Protein AF-A0A2W6AM80-F1 (afdb_monomer_lite)

Foldseek 3Di:
DCLVVLVVLLVVLVVLLVVCVVLVHFFLVSLVVVCVVVVDVVSVVSNVNCVVVVHGGSVVSVVVSVVSVVVSVVVD

Structure (mmCIF, N/CA/C/O backbone):
data_AF-A0A2W6AM80-F1
#
_entry.id   AF-A0A2W6AM80-F1
#
loop_
_atom_site.group_PDB
_atom_site.id
_atom_site.type_symbol
_atom_site.label_atom_id
_atom_site.label_alt_id
_atom_site.label_comp_id
_atom_site.label_asym_id
_atom_site.label_entity_id
_atom_site.label_seq_id
_atom_site.pdbx_PDB_ins_code
_atom_site.Cartn_x
_atom_site.Cartn_y
_atom_site.Cartn_z
_atom_site.occupancy
_atom_site.B_iso_or_equiv
_atom_site.auth_seq_id
_atom_site.auth_comp_id
_atom_site.auth_asym_id
_atom_site.auth_atom_id
_atom_site.pdbx_PDB_model_num
ATOM 1 N N . MET A 1 1 ? 13.985 -15.331 15.834 1.00 57.34 1 MET A N 1
ATOM 2 C CA . MET A 1 1 ? 14.386 -14.974 14.451 1.00 57.34 1 MET A CA 1
ATOM 3 C C . MET A 1 1 ? 13.205 -14.402 13.653 1.00 57.34 1 MET A C 1
ATOM 5 O O . MET A 1 1 ? 13.421 -13.982 12.530 1.00 57.34 1 MET A O 1
ATOM 9 N N . GLU A 1 2 ? 11.991 -14.333 14.222 1.00 63.22 2 GLU A N 1
ATOM 10 C CA . GLU A 1 2 ? 10.765 -13.929 13.509 1.00 63.22 2 GLU A CA 1
ATOM 11 C C . GLU A 1 2 ? 10.331 -12.471 13.791 1.00 63.22 2 GLU A C 1
ATOM 13 O O . GLU A 1 2 ? 9.798 -11.831 12.892 1.00 63.22 2 GLU A O 1
ATOM 18 N N . GLU A 1 3 ? 10.650 -11.891 14.958 1.00 60.69 3 GLU A N 1
ATOM 19 C CA . GLU A 1 3 ? 10.285 -10.498 15.318 1.00 60.69 3 GLU A CA 1
ATOM 20 C C . GLU A 1 3 ? 10.872 -9.444 14.373 1.00 60.69 3 GLU A C 1
ATOM 22 O O . GLU A 1 3 ? 10.167 -8.557 13.897 1.00 60.69 3 GLU A O 1
ATOM 27 N N . TYR A 1 4 ? 12.153 -9.585 14.018 1.00 63.34 4 TYR A N 1
ATOM 28 C CA . TYR A 1 4 ? 12.812 -8.679 13.073 1.00 63.34 4 TYR A CA 1
ATOM 29 C C . TYR A 1 4 ? 12.164 -8.702 11.682 1.00 63.34 4 TYR A C 1
ATOM 31 O O . TYR A 1 4 ? 12.227 -7.710 10.966 1.00 63.34 4 TYR A O 1
ATOM 39 N N . SER A 1 5 ? 11.520 -9.809 11.298 1.00 83.69 5 SER A N 1
ATOM 40 C CA . SER A 1 5 ? 10.832 -9.907 10.009 1.00 83.69 5 SER A CA 1
ATOM 41 C C . SER A 1 5 ? 9.478 -9.198 10.016 1.00 83.69 5 SER A C 1
ATOM 43 O O . SER A 1 5 ? 9.047 -8.733 8.966 1.00 83.69 5 SER A O 1
ATOM 45 N N . GLN A 1 6 ? 8.802 -9.130 11.166 1.00 83.50 6 GLN A N 1
ATOM 46 C CA . GLN A 1 6 ? 7.498 -8.474 11.289 1.00 83.50 6 GLN A CA 1
ATOM 47 C C . GLN A 1 6 ? 7.634 -6.961 11.465 1.00 83.50 6 GLN A C 1
ATOM 49 O O . GLN A 1 6 ? 6.863 -6.216 10.868 1.00 83.50 6 GLN A O 1
ATOM 54 N N . MET 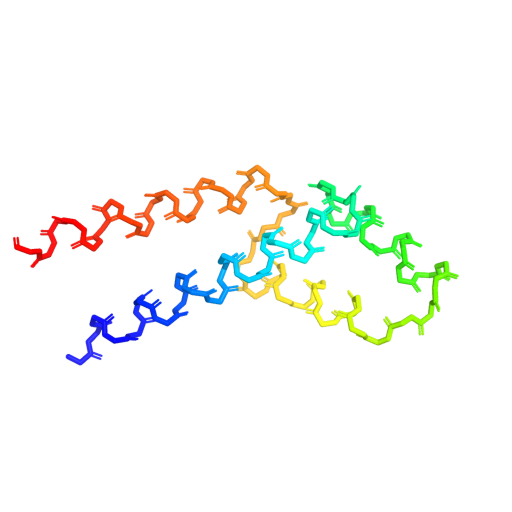A 1 7 ? 8.642 -6.509 12.217 1.00 89.38 7 MET A N 1
ATOM 55 C CA . MET A 1 7 ? 8.910 -5.080 12.388 1.00 89.38 7 MET A CA 1
ATOM 56 C C . MET A 1 7 ? 9.346 -4.416 11.073 1.00 89.38 7 MET A C 1
ATOM 58 O O . MET A 1 7 ? 8.823 -3.361 10.738 1.00 89.38 7 MET A O 1
ATOM 62 N N . MET A 1 8 ? 10.216 -5.056 10.277 1.00 89.81 8 MET A N 1
ATOM 63 C CA . MET A 1 8 ? 10.570 -4.514 8.953 1.00 89.81 8 MET A CA 1
ATOM 64 C C . MET A 1 8 ? 9.369 -4.482 8.002 1.00 89.81 8 MET A C 1
ATOM 66 O O . MET A 1 8 ? 9.153 -3.479 7.336 1.00 89.81 8 MET A O 1
ATOM 70 N N . LEU A 1 9 ? 8.548 -5.539 7.978 1.00 90.19 9 LEU A N 1
ATOM 71 C CA . LEU A 1 9 ? 7.343 -5.556 7.144 1.00 90.19 9 LEU A CA 1
ATOM 72 C C . LEU A 1 9 ? 6.392 -4.406 7.503 1.00 90.19 9 LEU A C 1
ATOM 74 O O . LEU A 1 9 ? 5.796 -3.798 6.620 1.00 90.19 9 LEU A O 1
ATOM 78 N N . LEU A 1 10 ? 6.244 -4.113 8.793 1.00 91.81 10 LEU A N 1
ATOM 79 C CA . LEU A 1 10 ? 5.427 -3.006 9.269 1.00 91.81 10 LEU A CA 1
ATOM 80 C C . LEU A 1 10 ? 5.960 -1.653 8.772 1.00 91.81 10 LEU A C 1
ATOM 82 O O . LEU A 1 10 ? 5.186 -0.894 8.196 1.00 91.81 10 LEU A O 1
ATOM 86 N N . GLU A 1 11 ? 7.259 -1.384 8.929 1.00 92.12 11 GLU A N 1
ATOM 87 C CA . GLU A 1 11 ? 7.897 -0.153 8.429 1.00 92.12 11 GLU A CA 1
ATOM 88 C C . GLU A 1 11 ? 7.697 0.012 6.914 1.00 92.12 11 GLU A C 1
ATOM 90 O O . GLU A 1 11 ? 7.365 1.092 6.424 1.00 92.12 11 GLU A O 1
ATOM 95 N N . GLU A 1 12 ? 7.844 -1.077 6.161 1.00 91.81 12 GLU A N 1
ATOM 96 C CA . GLU A 1 12 ? 7.640 -1.068 4.715 1.00 91.81 12 GLU A CA 1
ATOM 97 C C . GLU A 1 12 ? 6.172 -0.797 4.336 1.00 91.81 12 GLU A C 1
ATOM 99 O O . GLU A 1 12 ? 5.888 -0.041 3.404 1.00 91.81 12 GLU A O 1
ATOM 104 N N . MET A 1 13 ? 5.216 -1.357 5.083 1.00 92.62 13 MET A N 1
ATOM 105 C CA . MET A 1 13 ? 3.787 -1.096 4.883 1.00 92.62 13 MET A CA 1
ATOM 106 C C . MET A 1 13 ? 3.399 0.345 5.237 1.00 92.62 13 MET A C 1
ATOM 108 O O . MET A 1 13 ? 2.568 0.934 4.542 1.00 92.62 13 MET A O 1
ATOM 112 N N . GLU A 1 14 ? 4.000 0.931 6.274 1.00 93.44 14 GLU A N 1
ATOM 113 C CA . GLU A 1 14 ? 3.817 2.347 6.607 1.00 93.44 14 GLU A CA 1
ATOM 114 C C . GLU A 1 14 ? 4.388 3.260 5.516 1.00 93.44 14 GLU A C 1
ATOM 116 O O . GLU A 1 14 ? 3.717 4.202 5.095 1.00 93.44 14 GLU A O 1
ATOM 121 N N . SER A 1 15 ? 5.556 2.927 4.963 1.00 92.88 15 SER A N 1
ATOM 122 C CA . SER A 1 15 ? 6.131 3.663 3.831 1.00 92.88 15 SER A CA 1
ATOM 123 C C . SER A 1 15 ? 5.249 3.596 2.575 1.00 92.88 15 SER A C 1
ATOM 125 O O . SER A 1 15 ? 5.034 4.607 1.896 1.00 92.88 15 SER A O 1
ATOM 127 N N . LEU A 1 16 ? 4.668 2.426 2.281 1.00 91.75 16 LEU A N 1
ATOM 128 C CA . LEU A 1 16 ? 3.704 2.276 1.189 1.00 91.75 16 LEU A CA 1
ATOM 129 C C . LEU A 1 16 ? 2.471 3.162 1.406 1.00 91.75 16 LEU A C 1
ATOM 131 O O . LEU A 1 16 ? 1.987 3.793 0.465 1.00 91.75 16 LEU A O 1
ATOM 135 N N . ARG A 1 17 ? 1.966 3.221 2.640 1.00 93.81 17 ARG A N 1
ATOM 136 C CA . ARG A 1 17 ? 0.809 4.043 3.006 1.00 93.81 17 ARG A CA 1
ATOM 137 C C . ARG A 1 17 ? 1.085 5.526 2.780 1.00 93.81 17 ARG A C 1
ATOM 139 O O . ARG A 1 17 ? 0.279 6.187 2.132 1.00 93.81 17 ARG A O 1
ATOM 146 N N . GLU A 1 18 ? 2.229 6.024 3.245 1.00 93.38 18 GLU A N 1
ATOM 147 C CA . GLU A 1 18 ? 2.646 7.411 3.005 1.00 93.38 18 GLU A CA 1
ATOM 148 C C . GLU A 1 18 ? 2.733 7.716 1.507 1.00 93.38 18 GLU A C 1
ATOM 150 O O . GLU A 1 18 ? 2.214 8.730 1.046 1.00 93.38 18 GLU A O 1
ATOM 155 N N . THR A 1 19 ? 3.294 6.795 0.720 1.00 91.88 19 THR A N 1
ATOM 156 C CA . THR A 1 19 ? 3.387 6.953 -0.739 1.00 91.88 19 THR A CA 1
ATOM 157 C C . THR A 1 19 ? 2.002 7.030 -1.396 1.00 91.88 19 THR A C 1
ATOM 159 O O . THR A 1 19 ? 1.774 7.854 -2.283 1.00 91.88 19 THR A O 1
ATOM 162 N N . LEU A 1 20 ? 1.048 6.196 -0.970 1.00 91.25 20 LEU A N 1
ATOM 163 C CA . LEU A 1 20 ? -0.333 6.248 -1.464 1.00 91.25 20 LEU A CA 1
ATOM 164 C C . LEU A 1 20 ? -1.013 7.584 -1.126 1.00 91.25 20 LEU A C 1
ATOM 166 O O . LEU A 1 20 ? -1.687 8.157 -1.989 1.00 91.25 20 LEU A O 1
ATOM 170 N N . ASP A 1 21 ? -0.782 8.106 0.079 1.00 92.00 21 ASP A N 1
ATOM 171 C CA . ASP A 1 21 ? -1.293 9.406 0.519 1.00 92.00 21 ASP A CA 1
ATOM 172 C C . ASP A 1 21 ? -0.671 10.566 -0.279 1.00 92.00 21 ASP A C 1
ATOM 174 O O . ASP A 1 21 ? -1.392 11.461 -0.731 1.00 92.00 21 ASP A O 1
ATOM 178 N N . GLU A 1 22 ? 0.640 10.532 -0.542 1.00 90.81 22 GLU A N 1
ATOM 179 C CA . GLU A 1 22 ? 1.336 11.513 -1.389 1.00 90.81 22 GLU A CA 1
ATOM 180 C C . GLU A 1 22 ? 0.833 11.498 -2.839 1.00 90.81 22 GLU A C 1
ATOM 182 O O . GLU A 1 22 ? 0.687 12.545 -3.482 1.00 90.81 22 GLU A O 1
ATOM 187 N N . LEU A 1 23 ? 0.530 10.308 -3.365 1.00 88.12 23 LEU A N 1
ATOM 188 C CA . LEU A 1 23 ? -0.085 10.137 -4.680 1.00 88.12 23 LEU A CA 1
ATOM 189 C C . LEU A 1 23 ? -1.571 10.530 -4.695 1.00 88.12 23 LEU A C 1
ATOM 191 O O . LEU A 1 23 ? -2.151 10.659 -5.781 1.00 88.12 23 LEU A O 1
ATOM 195 N N . GLY A 1 24 ? -2.188 10.704 -3.524 1.00 90.94 24 GLY A N 1
ATOM 196 C CA . GLY A 1 24 ? -3.622 10.929 -3.366 1.00 90.94 24 GLY A CA 1
ATOM 197 C C . GLY A 1 24 ? -4.463 9.763 -3.888 1.00 90.94 24 GLY A C 1
ATOM 198 O O . GLY A 1 24 ? -5.564 9.984 -4.393 1.00 90.94 24 GLY A O 1
ATOM 199 N N . CYS A 1 25 ? -3.925 8.542 -3.842 1.00 92.31 25 CYS A N 1
ATOM 200 C CA . CYS A 1 25 ? -4.568 7.335 -4.350 1.00 92.31 25 CYS A CA 1
ATOM 201 C C . CYS A 1 25 ? -5.029 6.458 -3.194 1.00 92.31 25 CYS A C 1
ATOM 203 O O . CYS A 1 25 ? -4.254 6.097 -2.319 1.00 92.31 25 CYS A O 1
ATOM 205 N N . THR A 1 26 ? -6.292 6.054 -3.227 1.00 91.50 26 THR A N 1
ATOM 206 C CA . THR A 1 26 ? -6.891 5.207 -2.187 1.00 91.50 26 THR A CA 1
ATOM 207 C C . THR A 1 26 ? -7.083 3.769 -2.647 1.00 91.50 26 THR A C 1
ATOM 209 O O . THR A 1 26 ? -7.233 2.860 -1.834 1.00 91.50 26 THR A O 1
ATOM 212 N N . THR A 1 27 ? -7.065 3.537 -3.958 1.00 94.19 27 THR A N 1
ATOM 213 C CA . THR A 1 27 ? -7.293 2.230 -4.571 1.00 94.19 27 THR A CA 1
ATOM 214 C C . THR A 1 27 ? -6.194 1.891 -5.565 1.00 94.19 27 THR A C 1
ATOM 216 O O . THR A 1 27 ? -5.642 2.770 -6.226 1.00 94.19 27 THR A O 1
ATOM 219 N N . ARG A 1 28 ? -5.943 0.592 -5.753 1.00 92.62 28 ARG A N 1
ATOM 220 C CA . ARG A 1 28 ? -5.011 0.078 -6.768 1.00 92.62 28 ARG A CA 1
ATOM 221 C C . ARG A 1 28 ? -5.279 0.684 -8.145 1.00 92.62 28 ARG A C 1
ATOM 223 O O . ARG A 1 28 ? -4.363 1.097 -8.843 1.00 92.62 28 ARG A O 1
ATOM 230 N N . ARG A 1 29 ? -6.556 0.797 -8.512 1.00 94.06 29 ARG A N 1
ATOM 231 C CA . ARG A 1 29 ? -6.969 1.367 -9.795 1.00 94.06 29 ARG A CA 1
ATOM 232 C C . ARG A 1 29 ? -6.538 2.825 -9.962 1.00 94.06 29 ARG A C 1
ATOM 234 O O . ARG A 1 29 ? -6.179 3.229 -11.061 1.00 94.06 29 ARG A O 1
ATOM 241 N N . GLU A 1 30 ? -6.604 3.632 -8.908 1.00 93.94 30 GLU A N 1
ATOM 242 C CA . GLU A 1 30 ? -6.148 5.027 -8.966 1.00 93.94 30 GLU A CA 1
ATOM 243 C C . GLU A 1 30 ? -4.631 5.102 -9.154 1.00 93.94 30 GLU A C 1
ATOM 245 O O . GLU A 1 30 ? -4.159 5.898 -9.964 1.00 93.94 30 GLU A O 1
ATOM 250 N N . VAL A 1 31 ? -3.887 4.212 -8.493 1.00 92.19 31 VAL A N 1
ATOM 251 C CA . VAL A 1 31 ? -2.435 4.071 -8.666 1.00 92.19 31 VAL A CA 1
ATOM 252 C C . VAL A 1 31 ? -2.092 3.669 -10.107 1.00 92.19 31 VAL A C 1
ATOM 254 O O . VAL A 1 31 ? -1.239 4.298 -10.728 1.00 92.19 31 VAL A O 1
ATOM 257 N N . GLU A 1 32 ? -2.804 2.704 -10.698 1.00 92.50 32 GLU A N 1
ATOM 258 C CA . GLU A 1 32 ? -2.647 2.319 -12.114 1.00 92.50 32 GLU A CA 1
ATOM 259 C C . GLU A 1 32 ? -2.897 3.499 -13.066 1.00 92.50 32 GLU A C 1
ATOM 261 O O . GLU A 1 32 ? -2.164 3.698 -14.038 1.00 92.50 32 GLU A O 1
ATOM 266 N N . VAL A 1 33 ? -3.919 4.312 -12.783 1.00 93.25 33 VAL A N 1
ATOM 267 C CA . VAL A 1 33 ? -4.216 5.521 -13.563 1.00 93.25 33 VAL A CA 1
ATOM 268 C C . VAL A 1 33 ? -3.094 6.552 -13.422 1.00 93.25 33 VAL A C 1
ATOM 270 O O . VAL A 1 33 ? -2.687 7.131 -14.430 1.00 93.25 33 VAL A O 1
ATOM 273 N N . GLN A 1 34 ? -2.561 6.765 -12.215 1.00 89.56 34 GLN A N 1
ATOM 274 C CA . GLN A 1 34 ? -1.414 7.652 -11.998 1.00 89.56 34 GLN A CA 1
ATOM 275 C C . GLN A 1 34 ? -0.161 7.154 -12.719 1.00 89.56 34 GLN A C 1
ATOM 277 O O . GLN A 1 34 ? 0.531 7.959 -13.339 1.00 89.56 34 GLN A O 1
ATOM 282 N N . LEU A 1 35 ? 0.113 5.847 -12.692 1.00 90.19 35 LEU A N 1
ATOM 283 C CA . LEU A 1 35 ? 1.231 5.243 -13.416 1.00 90.19 35 LEU A CA 1
ATOM 284 C C . LEU A 1 35 ? 1.101 5.500 -14.918 1.00 90.19 35 LEU A C 1
ATOM 286 O O . LEU A 1 35 ? 2.047 5.958 -15.553 1.00 90.19 35 LEU A O 1
ATOM 290 N N . ALA A 1 36 ? -0.087 5.274 -15.480 1.00 89.44 36 ALA A N 1
ATOM 291 C CA . ALA A 1 36 ? -0.351 5.539 -16.890 1.00 89.44 36 ALA A CA 1
ATOM 292 C C . ALA A 1 36 ? -0.247 7.036 -17.244 1.00 89.44 36 ALA A C 1
ATOM 294 O O . ALA A 1 36 ? 0.169 7.375 -18.351 1.00 89.44 36 ALA A O 1
ATOM 295 N N . ALA A 1 37 ? -0.616 7.930 -16.320 1.00 89.31 37 ALA A N 1
ATOM 296 C CA . ALA A 1 37 ? -0.590 9.376 -16.532 1.00 89.31 37 ALA A CA 1
ATOM 297 C C . ALA A 1 37 ? 0.813 9.990 -16.388 1.00 89.31 37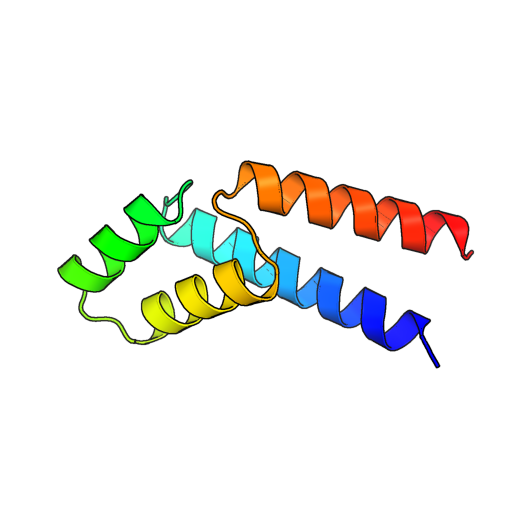 ALA A C 1
ATOM 299 O O . ALA A 1 37 ? 1.179 10.867 -17.171 1.00 89.31 37 ALA A O 1
ATOM 300 N N . LYS A 1 38 ? 1.587 9.556 -15.388 1.00 84.19 38 LYS A N 1
ATOM 301 C CA . LYS A 1 38 ? 2.922 10.088 -15.074 1.00 84.19 38 LYS A CA 1
ATOM 302 C C . LYS A 1 38 ? 4.047 9.330 -15.781 1.00 84.19 38 LYS A C 1
ATOM 304 O O . LYS A 1 38 ? 5.110 9.905 -15.991 1.00 84.19 38 LYS A O 1
ATOM 309 N N . GLY A 1 39 ? 3.822 8.065 -16.146 1.00 82.81 39 GLY A N 1
ATOM 310 C CA . GLY A 1 39 ? 4.854 7.175 -16.685 1.00 82.81 39 GLY A CA 1
ATOM 311 C C . GLY A 1 39 ? 5.998 6.917 -15.701 1.00 82.81 39 GLY A C 1
ATOM 312 O O . GLY A 1 39 ? 7.114 6.635 -16.129 1.00 82.81 39 GLY A O 1
ATOM 313 N N . ASP A 1 40 ? 5.739 7.0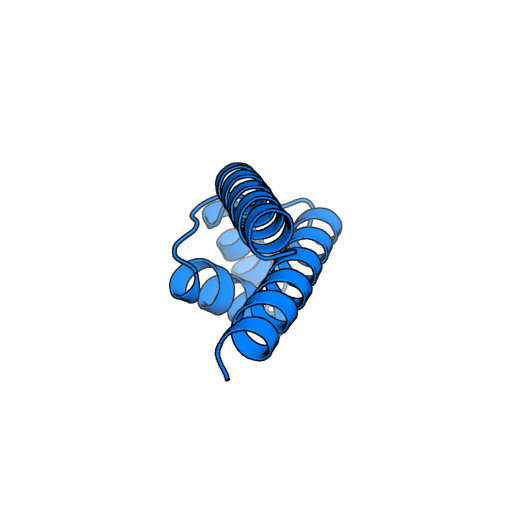82 -14.402 1.00 83.50 40 ASP A N 1
ATOM 314 C CA . ASP A 1 40 ? 6.755 7.037 -13.354 1.00 83.50 40 ASP A CA 1
ATOM 315 C C . ASP A 1 40 ? 6.956 5.593 -12.864 1.00 83.50 40 ASP A C 1
ATOM 317 O O . ASP A 1 40 ? 6.005 5.002 -12.346 1.00 83.50 40 ASP A O 1
ATOM 321 N N . PRO A 1 41 ? 8.161 5.012 -13.004 1.00 82.06 41 PRO A N 1
ATOM 322 C CA . PRO A 1 41 ? 8.428 3.637 -12.588 1.00 82.06 41 PRO A CA 1
ATOM 323 C C . PRO A 1 41 ? 8.187 3.396 -11.091 1.00 82.06 41 PRO A C 1
ATOM 325 O O . PRO A 1 41 ? 7.783 2.294 -10.737 1.00 82.06 41 PRO A O 1
ATOM 328 N N . SER A 1 42 ? 8.330 4.417 -10.236 1.00 84.75 42 SER A N 1
ATOM 329 C CA . SER A 1 42 ? 8.082 4.285 -8.791 1.00 84.75 42 SER A CA 1
ATOM 330 C C . SER A 1 42 ? 6.626 3.937 -8.469 1.00 84.75 42 SER A C 1
ATOM 332 O O . SER A 1 42 ? 6.347 3.226 -7.510 1.00 84.75 42 SER A O 1
ATOM 334 N N . VAL A 1 43 ? 5.676 4.369 -9.305 1.00 88.06 43 VAL A N 1
ATOM 335 C CA . VAL A 1 43 ? 4.257 4.016 -9.146 1.00 88.06 43 VAL A CA 1
ATOM 336 C C . VAL A 1 43 ? 4.013 2.550 -9.537 1.00 88.06 43 VAL A C 1
ATOM 338 O O . VAL A 1 43 ? 3.095 1.915 -9.023 1.00 88.06 43 VAL A O 1
ATOM 341 N N . GLY A 1 44 ? 4.852 1.989 -10.415 1.00 90.31 44 GLY A N 1
ATOM 342 C CA . GLY A 1 44 ? 4.870 0.555 -10.708 1.00 90.31 44 GLY A CA 1
ATOM 343 C C . GLY A 1 44 ? 5.301 -0.257 -9.491 1.00 90.31 44 GLY A C 1
ATOM 344 O O . GLY A 1 44 ? 4.613 -1.208 -9.130 1.00 90.31 44 GLY A O 1
ATOM 345 N N . ASP A 1 45 ? 6.350 0.194 -8.800 1.00 90.94 45 ASP A N 1
ATOM 346 C CA . ASP A 1 45 ? 6.801 -0.438 -7.559 1.00 90.94 45 ASP A CA 1
ATOM 347 C C . ASP A 1 45 ? 5.679 -0.436 -6.503 1.00 90.94 45 ASP A C 1
ATOM 349 O O . ASP A 1 45 ? 5.427 -1.458 -5.873 1.00 90.94 45 ASP A O 1
ATOM 353 N N . VAL A 1 46 ? 4.918 0.660 -6.370 1.00 91.50 46 VAL A N 1
ATOM 354 C CA . VAL A 1 46 ? 3.746 0.731 -5.469 1.00 91.50 46 VAL A CA 1
ATOM 355 C C . VAL A 1 46 ? 2.707 -0.350 -5.795 1.00 91.50 46 VAL A C 1
ATOM 357 O O . VAL A 1 46 ? 2.171 -0.980 -4.884 1.00 91.50 46 VAL A O 1
ATOM 360 N N . LEU A 1 47 ? 2.415 -0.599 -7.076 1.00 92.50 47 LEU A N 1
ATOM 361 C CA . LEU A 1 47 ? 1.461 -1.641 -7.481 1.00 92.50 47 LEU A CA 1
ATOM 362 C C . LEU A 1 47 ? 1.962 -3.050 -7.162 1.00 92.50 47 LEU A C 1
ATOM 364 O O . LEU A 1 47 ? 1.166 -3.888 -6.729 1.00 92.50 47 LEU A O 1
ATOM 368 N N . ASP A 1 48 ? 3.250 -3.306 -7.368 1.00 92.75 48 ASP A N 1
ATOM 369 C CA . ASP A 1 48 ? 3.866 -4.592 -7.046 1.00 92.75 48 ASP A CA 1
ATOM 370 C C . ASP A 1 48 ? 3.853 -4.828 -5.531 1.00 92.75 48 ASP A C 1
ATOM 372 O O . ASP A 1 48 ? 3.475 -5.905 -5.067 1.00 92.75 48 ASP A O 1
ATOM 376 N N . TRP A 1 49 ? 4.154 -3.788 -4.752 1.00 92.12 49 TRP A N 1
ATOM 377 C CA . TRP A 1 49 ? 4.047 -3.794 -3.297 1.00 92.12 49 TRP A CA 1
ATOM 378 C C . TRP A 1 49 ? 2.631 -4.108 -2.827 1.00 92.12 49 TRP A C 1
ATOM 380 O O . TRP A 1 49 ? 2.445 -5.001 -1.999 1.00 92.12 49 TRP A O 1
ATOM 390 N N . MET A 1 50 ? 1.626 -3.426 -3.389 1.00 92.75 50 MET A N 1
ATOM 391 C CA . MET A 1 50 ? 0.216 -3.686 -3.095 1.00 92.75 50 MET A CA 1
ATOM 392 C C . MET A 1 50 ? -0.169 -5.146 -3.379 1.00 92.75 50 MET A C 1
ATOM 394 O O . MET A 1 50 ? -0.883 -5.747 -2.575 1.00 92.75 50 MET A O 1
ATOM 398 N N . ASP A 1 51 ? 0.334 -5.748 -4.460 1.00 92.75 51 ASP A N 1
ATOM 399 C CA . ASP A 1 51 ? 0.093 -7.162 -4.781 1.00 92.75 51 ASP A CA 1
ATOM 400 C C . ASP A 1 51 ? 0.823 -8.121 -3.838 1.00 92.75 51 ASP A C 1
ATOM 402 O O . ASP A 1 51 ? 0.240 -9.117 -3.407 1.00 92.75 51 ASP A O 1
ATOM 406 N N . GLN A 1 52 ? 2.075 -7.817 -3.488 1.00 90.12 52 GLN A N 1
ATOM 407 C CA . GLN A 1 52 ? 2.904 -8.645 -2.612 1.00 90.12 52 GLN A CA 1
ATOM 408 C C . GLN A 1 52 ? 2.276 -8.801 -1.232 1.00 90.12 52 GLN A C 1
ATOM 410 O O . GLN A 1 52 ? 2.195 -9.911 -0.702 1.00 90.12 52 GLN A O 1
ATOM 415 N N . ILE A 1 53 ? 1.814 -7.695 -0.650 1.00 87.44 53 ILE A N 1
ATOM 416 C CA . ILE A 1 53 ? 1.076 -7.772 0.604 1.00 87.44 53 ILE A CA 1
ATOM 417 C C . ILE A 1 53 ? -0.325 -8.322 0.335 1.00 87.44 53 ILE A C 1
ATOM 419 O O . ILE A 1 53 ? -0.849 -9.075 1.151 1.00 87.44 53 ILE A O 1
ATOM 423 N N . GLY A 1 54 ? -0.927 -8.009 -0.816 1.00 88.88 54 GLY A N 1
ATOM 424 C CA . GLY A 1 54 ? -2.257 -8.438 -1.252 1.00 88.88 54 GLY A CA 1
ATOM 425 C C . GLY A 1 54 ? -3.353 -7.486 -0.780 1.00 88.88 54 GLY A C 1
ATOM 426 O O . GLY A 1 54 ? -4.310 -7.943 -0.156 1.00 88.88 54 GLY A O 1
ATOM 427 N N . VAL A 1 55 ? -3.132 -6.175 -0.913 1.00 91.50 55 VAL A N 1
ATOM 428 C CA . VAL A 1 55 ? -4.136 -5.121 -0.690 1.00 91.50 55 VAL A CA 1
ATOM 429 C C . VAL A 1 55 ? -4.584 -4.528 -2.022 1.00 91.50 55 VAL A C 1
ATOM 431 O O . VAL A 1 55 ? -3.782 -4.280 -2.918 1.00 91.50 55 VAL A O 1
ATOM 434 N N . GLY A 1 56 ? -5.871 -4.231 -2.137 1.00 92.00 56 GLY A N 1
ATOM 435 C CA . GLY A 1 56 ? -6.447 -3.454 -3.229 1.00 92.00 56 GLY A CA 1
ATOM 436 C C . GLY A 1 56 ? -6.678 -1.982 -2.883 1.00 92.00 56 GLY A C 1
ATOM 437 O O . GLY A 1 56 ? -7.005 -1.199 -3.779 1.00 92.00 56 GLY A O 1
ATOM 438 N N . SER A 1 57 ? -6.536 -1.586 -1.613 1.00 93.69 57 SER A N 1
ATOM 439 C CA . SER A 1 57 ? -6.811 -0.219 -1.153 1.00 93.69 57 SER A CA 1
ATOM 440 C C . SER A 1 57 ? -5.993 0.197 0.070 1.00 93.69 57 SER A C 1
ATOM 442 O O . SER A 1 57 ? -5.506 -0.653 0.817 1.00 93.69 57 SER A O 1
ATOM 444 N N . SER A 1 58 ? -5.906 1.508 0.308 1.00 91.69 58 SER A N 1
ATOM 445 C CA . SER A 1 58 ? -5.302 2.080 1.517 1.00 91.69 58 SER A CA 1
ATOM 446 C C . SER A 1 58 ? -6.035 1.650 2.793 1.00 91.69 58 SER A C 1
ATOM 448 O O . SER A 1 58 ? -5.409 1.435 3.822 1.00 91.69 58 SER A O 1
ATOM 450 N N . VAL A 1 59 ? -7.349 1.415 2.726 1.00 93.44 59 VAL A N 1
ATOM 451 C CA . VAL A 1 59 ? -8.128 0.909 3.870 1.00 93.44 59 VAL A CA 1
ATOM 452 C C . VAL A 1 59 ? -7.707 -0.511 4.255 1.00 93.44 59 VAL A C 1
ATOM 454 O O . VAL A 1 59 ? -7.554 -0.816 5.435 1.00 93.44 59 VAL A O 1
ATOM 457 N N . GLU A 1 60 ? -7.519 -1.393 3.274 1.00 94.56 60 GLU A N 1
ATOM 458 C CA . GLU A 1 60 ? -7.025 -2.754 3.528 1.00 94.56 60 GLU A CA 1
ATOM 459 C C . GLU A 1 60 ? -5.576 -2.741 4.039 1.00 94.56 60 GLU A C 1
ATOM 461 O O . GLU A 1 60 ? -5.204 -3.578 4.865 1.00 94.56 60 GLU A O 1
ATOM 466 N N . LEU A 1 61 ? -4.773 -1.774 3.587 1.00 93.56 61 LEU A N 1
ATOM 467 C CA . LEU A 1 61 ? -3.413 -1.545 4.077 1.00 93.56 61 LEU A CA 1
ATOM 468 C C . LEU A 1 61 ? -3.417 -1.138 5.552 1.00 93.56 61 LEU A C 1
ATOM 470 O O . LEU A 1 61 ? -2.759 -1.796 6.358 1.00 93.56 61 LEU A O 1
ATOM 474 N N . ASP A 1 62 ? -4.236 -0.153 5.921 1.00 94.12 62 ASP A N 1
ATOM 475 C CA . ASP A 1 62 ? -4.405 0.306 7.303 1.00 94.12 62 ASP A CA 1
ATOM 476 C C . ASP A 1 62 ? -4.839 -0.833 8.235 1.00 94.12 62 ASP A C 1
ATOM 478 O O . ASP A 1 62 ? -4.317 -0.984 9.341 1.00 94.12 62 ASP A O 1
ATOM 482 N N . GLN A 1 63 ? -5.770 -1.680 7.783 1.00 93.50 63 GLN A N 1
ATOM 483 C CA . GLN A 1 63 ? -6.223 -2.839 8.555 1.00 93.50 63 GLN A CA 1
ATOM 484 C C . GLN A 1 63 ? -5.093 -3.833 8.826 1.00 93.50 63 GLN A C 1
ATOM 486 O O . GLN A 1 63 ? -5.002 -4.374 9.929 1.00 93.50 63 GLN A O 1
ATOM 491 N N . ARG A 1 64 ? -4.222 -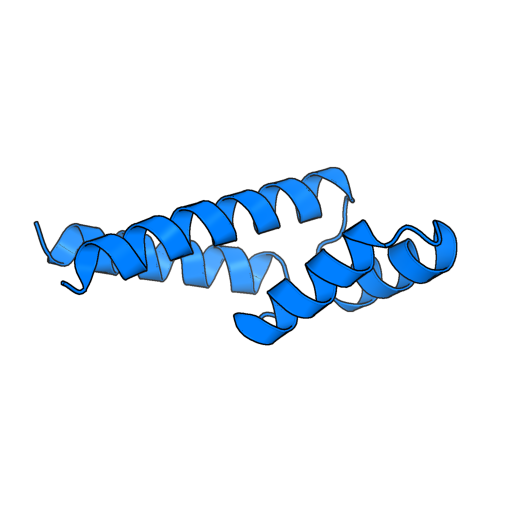4.080 7.843 1.00 93.00 64 ARG A N 1
ATOM 492 C CA . ARG A 1 64 ? -3.084 -4.981 8.035 1.00 93.00 64 ARG A CA 1
ATOM 493 C C . ARG A 1 64 ? -1.994 -4.391 8.915 1.00 93.00 64 ARG A C 1
ATOM 495 O O . ARG A 1 64 ? -1.472 -5.123 9.748 1.00 93.00 64 ARG A O 1
ATOM 502 N N . ILE A 1 65 ? -1.690 -3.102 8.767 1.00 93.38 65 ILE A N 1
ATOM 503 C CA . ILE A 1 65 ? -0.770 -2.381 9.659 1.00 93.38 65 ILE A CA 1
ATOM 504 C C . ILE A 1 65 ? -1.265 -2.512 11.103 1.00 93.38 65 ILE A C 1
ATOM 506 O O . ILE A 1 65 ? -0.524 -2.947 11.980 1.00 93.38 65 ILE A O 1
ATOM 510 N N . ALA A 1 66 ? -2.553 -2.246 11.345 1.00 93.44 66 ALA A N 1
ATOM 511 C CA . ALA A 1 66 ? -3.153 -2.397 12.669 1.00 93.44 66 ALA A CA 1
ATOM 512 C C . ALA A 1 66 ? -3.080 -3.843 13.196 1.00 93.44 66 ALA A C 1
ATOM 514 O O . ALA A 1 66 ? -2.808 -4.061 14.376 1.00 93.44 66 ALA A O 1
ATOM 515 N N . ALA A 1 67 ? -3.296 -4.841 12.332 1.00 92.00 67 ALA A N 1
ATOM 516 C CA . ALA A 1 67 ? -3.187 -6.249 12.707 1.00 92.00 67 ALA A CA 1
ATOM 517 C C . ALA A 1 67 ? -1.745 -6.677 13.028 1.00 92.00 67 ALA A C 1
ATOM 519 O O . ALA A 1 67 ? -1.555 -7.547 13.877 1.00 92.00 67 ALA A O 1
ATOM 52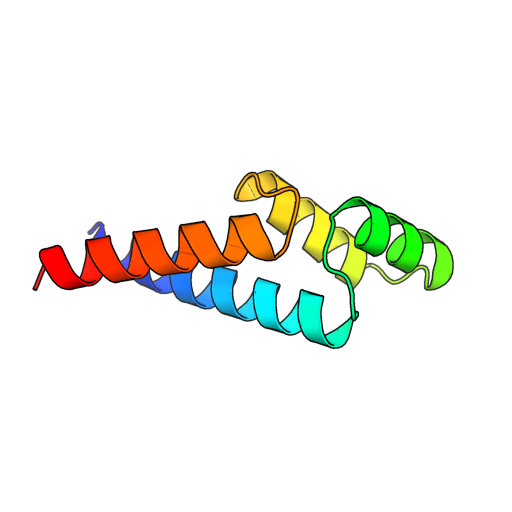0 N N . LEU A 1 68 ? -0.743 -6.101 12.356 1.00 90.62 68 LEU A N 1
ATOM 521 C CA . LEU A 1 68 ? 0.673 -6.334 12.648 1.00 90.62 68 LEU A CA 1
ATOM 522 C C . LEU A 1 68 ? 1.085 -5.668 13.961 1.00 90.62 68 LEU A C 1
ATOM 524 O O . LEU A 1 68 ? 1.671 -6.344 14.801 1.00 90.62 68 LEU A O 1
ATOM 528 N N . HIS A 1 69 ? 0.693 -4.411 14.192 1.00 91.62 69 HIS A N 1
ATOM 529 C CA . HIS A 1 69 ? 0.885 -3.745 15.485 1.00 91.62 69 HIS A CA 1
ATOM 530 C C . HIS A 1 69 ? 0.311 -4.578 16.637 1.00 91.62 69 HIS A C 1
ATOM 532 O O . HIS A 1 69 ? 1.015 -4.886 17.591 1.00 91.62 69 HIS A O 1
ATOM 538 N N . ALA A 1 70 ? -0.931 -5.050 16.501 1.00 91.00 70 ALA A N 1
ATOM 539 C CA . ALA A 1 70 ? -1.568 -5.870 17.527 1.00 91.00 70 ALA A CA 1
ATOM 540 C C . ALA A 1 70 ? -0.876 -7.227 17.760 1.00 91.00 70 ALA A C 1
ATOM 542 O O . ALA A 1 70 ? -1.022 -7.795 18.841 1.00 91.00 70 ALA A O 1
ATOM 543 N N . GLN A 1 71 ? -0.188 -7.784 16.756 1.00 89.81 71 GLN A N 1
ATOM 544 C CA . GLN A 1 71 ? 0.607 -9.006 16.910 1.00 89.81 71 GLN A CA 1
ATOM 545 C C . GLN A 1 71 ? 1.918 -8.728 17.644 1.00 89.81 71 GLN A C 1
ATOM 547 O O . GLN A 1 71 ? 2.243 -9.473 18.563 1.00 89.81 71 GLN A O 1
ATOM 552 N N . LEU A 1 72 ? 2.621 -7.652 17.280 1.00 87.75 72 LEU A N 1
ATOM 553 C CA . LEU A 1 72 ? 3.851 -7.230 17.953 1.00 87.75 72 LEU A CA 1
ATOM 554 C C . LEU A 1 72 ? 3.589 -6.919 19.435 1.00 87.75 72 LEU A C 1
ATOM 556 O O . LEU A 1 72 ? 4.299 -7.433 20.292 1.00 87.75 72 LEU A O 1
ATOM 560 N N . ASP A 1 73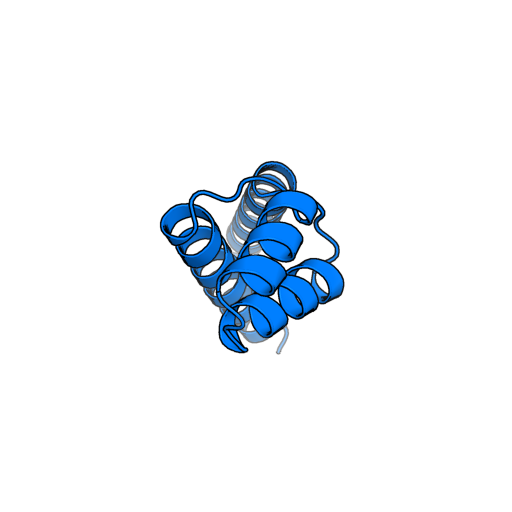 ? 2.499 -6.210 19.740 1.00 87.69 73 ASP A N 1
ATOM 561 C CA . ASP A 1 73 ? 2.086 -5.893 21.116 1.00 87.69 73 ASP A CA 1
ATOM 562 C C . ASP A 1 73 ? 1.774 -7.144 21.967 1.00 87.69 73 ASP A C 1
ATOM 564 O O . ASP A 1 73 ? 1.822 -7.092 23.193 1.00 87.69 73 ASP A O 1
ATOM 568 N N . GLN A 1 74 ? 1.401 -8.270 21.346 1.00 83.50 74 GLN A N 1
ATOM 569 C CA . GLN A 1 74 ? 1.123 -9.537 22.044 1.00 83.50 74 GLN A CA 1
ATOM 570 C C . GLN A 1 74 ? 2.380 -10.384 22.287 1.00 83.50 74 GLN A C 1
ATOM 572 O O . GLN A 1 74 ? 2.295 -11.394 22.991 1.00 83.50 74 GLN A O 1
ATOM 577 N N . MET A 1 75 ? 3.505 -10.026 21.663 1.00 74.12 75 MET A N 1
ATOM 578 C CA . MET A 1 75 ? 4.783 -10.731 21.791 1.00 74.12 75 MET A CA 1
ATOM 579 C C . MET A 1 75 ? 5.690 -10.143 22.885 1.00 74.12 75 MET A C 1
ATOM 581 O O . MET A 1 75 ? 6.626 -10.833 23.291 1.00 74.12 75 MET A O 1
ATOM 585 N N . ASP A 1 76 ? 5.383 -8.933 23.370 1.00 63.12 76 ASP A N 1
ATOM 586 C CA . ASP A 1 76 ? 6.025 -8.260 24.517 1.00 63.12 76 ASP A CA 1
ATOM 587 C C . ASP A 1 76 ? 5.711 -8.912 25.886 1.00 63.12 76 ASP A C 1
ATOM 589 O O . ASP A 1 76 ? 4.568 -9.386 26.110 1.00 63.12 76 ASP A O 1
#

Secondary structure (DSSP, 8-state):
--HHHHHHHHHHHHHHHHHHHHTT--BHHHHHHHHHHH--HHHHHHHHHHHHHT-SBHHHHHHHHHHHHHHHTTT-

Radius of gyration: 13.37 Å; chains: 1; bounding box: 22×26×41 Å

Sequence (76 aa):
MEEYSQMMLLEEMESLRETLDELGCTTRREVEVQLAAKGDPSVGDVLDWMDQIGVGSSVELDQRIAALHAQLDQMD

pLDDT: mean 88.57, std 8.01, range [57.34, 94.56]